Protein AF-A0A8J1UBU3-F1 (afdb_monomer_lite)

pLDDT: mean 84.63, std 9.55, range [45.06, 95.31]

Secondary structure (DSSP, 8-state):
-HHHHHHHHHHHHHHHHHHHHHHHHHHHHHHHHHHHHHH-S---HHHHHHHHHHIIIIIHHHHHHHHHHHHHHHTT--HHHHHHHHHHHHHHHHHHHHHHHHHHHHHHHHTS-HHHHHHHHHHHHHHHHHHHHHHHHHHHHHHHHHHHHHHHHHHHHHHHHHHHHHHHHHHHHHTT--

Sequence (178 aa):
LSLQEGHETVALEEGRMFIVGAIQGPISHYFYLIMDKKLGLGRSRGTIIKKILTDQIIGSPLFAFIFFEASGILEGQSPKSSFEEFARKFPTVYMVDWCVWPAAQCINFYFLPTKLRVVYVAAITLLWTSFLSWFKHRDARLQEGLREQSVYYKEISQTEENKTSRSVQLGNVNTSVD

Foldseek 3Di:
DVVVVVVVVVVLLVVLLVVLCVVVVVVVVVVVVVLCVVLHPDPDPVSVVVSVCCCLVPVLLVSLLSSLQSSCVSVVHDSVVSVVLSVVCVVVLSVVCVVQVVVQVCCLPPPDDPVCSVVSVVVSVVVSSVVVSCSSCVVVVVVVVVVVVVVVVVVVVVVVVVVVVVVVVVVVVVVVPD

Organism: Owenia fusiformis (NCBI:txid6347)

Structure (mmCIF, N/CA/C/O backbone):
data_AF-A0A8J1UBU3-F1
#
_entry.id   AF-A0A8J1UBU3-F1
#
loop_
_atom_site.group_PDB
_atom_site.id
_atom_site.type_symbol
_atom_site.label_atom_id
_atom_site.label_alt_id
_atom_site.label_comp_id
_atom_site.label_asym_id
_atom_site.label_entity_id
_atom_site.label_seq_id
_atom_site.pdbx_PDB_ins_code
_atom_site.Cartn_x
_atom_site.Cartn_y
_atom_site.Cartn_z
_atom_site.occupancy
_atom_site.B_iso_or_equiv
_atom_site.auth_seq_id
_atom_site.auth_comp_id
_atom_site.auth_asym_id
_atom_site.auth_atom_id
_atom_site.pdbx_PDB_model_num
ATOM 1 N N . LEU A 1 1 ? -29.470 -14.833 6.956 1.00 52.19 1 LEU A N 1
ATOM 2 C CA . LEU A 1 1 ? -29.137 -13.520 7.547 1.00 52.19 1 LEU A CA 1
ATOM 3 C C . LEU A 1 1 ? -27.628 -13.362 7.710 1.00 52.19 1 LEU A C 1
ATOM 5 O O . LEU A 1 1 ? -27.080 -12.603 6.931 1.00 52.19 1 LEU A O 1
ATOM 9 N N . SER A 1 2 ? -26.936 -14.165 8.529 1.00 54.47 2 SER A N 1
ATOM 10 C CA . SER A 1 2 ? -25.464 -14.084 8.695 1.00 54.47 2 SER A CA 1
ATOM 11 C C . SER A 1 2 ? -24.638 -14.254 7.406 1.00 54.47 2 SER A C 1
ATOM 13 O O . SER A 1 2 ? -23.673 -13.530 7.191 1.00 54.47 2 SER A O 1
ATOM 15 N N . LEU A 1 3 ? -25.031 -15.163 6.503 1.00 56.41 3 LEU A N 1
ATOM 16 C CA . LEU A 1 3 ? -24.358 -15.324 5.199 1.00 56.41 3 LEU A CA 1
ATOM 17 C C . LEU A 1 3 ? -24.588 -14.138 4.249 1.00 56.41 3 LEU A C 1
ATOM 19 O O . LEU A 1 3 ? -23.751 -13.857 3.404 1.00 56.41 3 LEU A O 1
ATOM 23 N N . GLN A 1 4 ? -25.717 -13.443 4.381 1.00 60.41 4 GLN A N 1
ATOM 24 C CA . GLN A 1 4 ? -26.082 -12.336 3.497 1.00 60.41 4 GLN A CA 1
ATOM 25 C C . GLN A 1 4 ? -25.427 -11.029 3.962 1.00 60.41 4 GLN A C 1
ATOM 27 O O . GLN A 1 4 ? -24.906 -10.290 3.133 1.00 60.41 4 GLN A O 1
ATOM 32 N N . GLU A 1 5 ? -25.337 -10.820 5.279 1.00 63.09 5 GLU A N 1
ATOM 33 C CA . GLU A 1 5 ? -24.542 -9.745 5.888 1.00 63.09 5 GLU A CA 1
ATOM 34 C C . GLU A 1 5 ? -23.051 -9.901 5.567 1.00 63.09 5 GLU A C 1
ATOM 36 O O . GLU A 1 5 ? -22.400 -8.927 5.207 1.00 63.09 5 GLU A O 1
ATOM 41 N N . GLY A 1 6 ? -22.520 -11.131 5.599 1.00 63.00 6 GLY A N 1
ATOM 42 C CA . GLY A 1 6 ? -21.134 -11.402 5.208 1.00 63.00 6 GLY A CA 1
ATOM 43 C C . GLY A 1 6 ? -20.827 -11.093 3.737 1.00 63.00 6 GLY A C 1
ATOM 44 O O . GLY A 1 6 ? -19.723 -10.676 3.412 1.00 63.00 6 GLY A O 1
ATOM 45 N N . HIS A 1 7 ? -21.790 -11.270 2.829 1.00 66.44 7 HIS A N 1
ATOM 46 C CA . HIS A 1 7 ? -21.602 -10.911 1.418 1.00 66.44 7 HIS A CA 1
ATOM 47 C C . HIS A 1 7 ? -21.651 -9.391 1.206 1.00 66.44 7 HIS A C 1
ATOM 49 O O . HIS A 1 7 ? -20.927 -8.858 0.366 1.00 66.44 7 HIS A O 1
ATOM 55 N N . GLU A 1 8 ? -22.488 -8.687 1.967 1.00 69.50 8 GLU A N 1
ATOM 56 C CA . GLU A 1 8 ? -22.630 -7.233 1.883 1.00 69.50 8 GLU A CA 1
ATOM 57 C C . GLU A 1 8 ? -21.410 -6.504 2.461 1.00 69.50 8 GLU A C 1
ATOM 59 O O . GLU A 1 8 ? -20.924 -5.544 1.862 1.00 69.50 8 GLU A O 1
ATOM 64 N N . THR A 1 9 ? -20.845 -6.999 3.565 1.00 70.56 9 THR A N 1
ATOM 65 C CA . THR A 1 9 ? -19.602 -6.456 4.134 1.00 70.56 9 THR A CA 1
ATOM 66 C C . THR A 1 9 ? -18.422 -6.631 3.185 1.00 70.56 9 THR A C 1
ATOM 68 O O . THR A 1 9 ? -17.688 -5.672 2.958 1.00 70.56 9 THR A O 1
ATOM 71 N N . VAL A 1 10 ? -18.286 -7.802 2.555 1.00 70.56 10 VAL A N 1
ATOM 72 C CA . VAL A 1 10 ? -17.245 -8.052 1.546 1.00 70.56 10 VAL A CA 1
ATOM 73 C C . VAL A 1 10 ? -17.411 -7.122 0.343 1.00 70.56 10 VAL A C 1
ATOM 75 O O . VAL A 1 10 ? -16.446 -6.485 -0.069 1.00 70.56 10 VAL A O 1
ATOM 78 N N . ALA A 1 11 ? -18.629 -6.959 -0.181 1.00 74.19 11 ALA A N 1
ATOM 79 C CA . ALA A 1 11 ? -18.882 -6.055 -1.305 1.00 74.19 11 ALA A CA 1
ATOM 80 C C . ALA A 1 11 ? -18.572 -4.583 -0.965 1.00 74.19 11 ALA A C 1
ATOM 82 O O . ALA A 1 11 ? -18.056 -3.836 -1.801 1.00 74.19 11 ALA A O 1
ATOM 83 N N . LEU A 1 12 ? -18.856 -4.153 0.268 1.00 78.44 12 LEU A N 1
ATOM 84 C CA . LEU A 1 12 ? -18.511 -2.816 0.750 1.00 78.44 12 LEU A CA 1
ATOM 85 C C . LEU A 1 12 ? -16.996 -2.633 0.898 1.00 78.44 12 LEU A C 1
ATOM 87 O O . LEU A 1 12 ? -16.473 -1.591 0.501 1.00 78.44 12 LEU A O 1
ATOM 91 N N . GLU A 1 13 ? -16.282 -3.628 1.427 1.00 76.06 13 GLU A N 1
ATOM 92 C CA . GLU A 1 13 ? -14.816 -3.619 1.495 1.00 76.06 13 GLU A CA 1
ATOM 93 C C . GLU A 1 13 ? -14.199 -3.526 0.093 1.00 76.06 13 GLU A C 1
ATOM 95 O O . GLU A 1 13 ? -13.358 -2.661 -0.163 1.00 76.06 13 GLU A O 1
ATOM 100 N N . GLU A 1 14 ? -14.668 -4.345 -0.847 1.00 77.81 14 GLU A N 1
ATOM 101 C CA . GLU A 1 14 ? -14.237 -4.313 -2.247 1.00 77.81 14 GLU A CA 1
ATOM 102 C C . GLU A 1 14 ? -14.501 -2.948 -2.897 1.00 77.81 14 GLU A C 1
ATOM 104 O O . GLU A 1 14 ? -13.618 -2.382 -3.550 1.00 77.81 14 GLU A O 1
ATOM 109 N N . GLY A 1 15 ? -15.682 -2.368 -2.661 1.00 83.31 15 GLY A N 1
ATOM 110 C CA . GLY A 1 15 ? -16.046 -1.039 -3.148 1.00 83.31 15 GLY A CA 1
ATOM 111 C C . GLY A 1 15 ? -15.132 0.066 -2.611 1.00 83.31 15 GLY A C 1
ATOM 112 O O . GLY A 1 15 ? -14.712 0.949 -3.364 1.00 83.31 15 GLY A O 1
ATOM 113 N N . ARG A 1 16 ? -14.750 0.006 -1.330 1.00 85.31 16 ARG A N 1
ATOM 114 C CA . ARG A 1 16 ? -13.796 0.960 -0.738 1.00 85.31 16 ARG A CA 1
ATOM 115 C C . ARG A 1 16 ? -12.417 0.826 -1.370 1.00 85.31 16 ARG A C 1
ATOM 117 O O . ARG A 1 16 ? -11.828 1.831 -1.763 1.00 85.31 16 ARG A O 1
ATOM 124 N N . MET A 1 17 ? -11.932 -0.400 -1.541 1.00 84.44 17 MET A N 1
ATOM 125 C CA . MET A 1 17 ? -10.627 -0.664 -2.156 1.00 84.44 17 MET A CA 1
ATOM 126 C C . MET A 1 17 ? -10.581 -0.202 -3.618 1.00 84.44 17 MET A C 1
ATOM 128 O O . MET A 1 17 ? -9.562 0.329 -4.066 1.00 84.44 17 MET A O 1
ATOM 132 N N . PHE A 1 18 ? -11.698 -0.312 -4.343 1.00 86.69 18 PHE A N 1
ATOM 133 C CA . PHE A 1 18 ? -11.837 0.265 -5.678 1.00 86.69 18 PHE A CA 1
ATOM 134 C C . PHE A 1 18 ? -11.691 1.794 -5.664 1.00 86.69 18 PHE A C 1
ATOM 136 O O . PHE A 1 18 ? -10.938 2.343 -6.469 1.00 86.69 18 PHE A O 1
ATOM 143 N N . ILE A 1 19 ? -12.348 2.489 -4.727 1.00 88.44 19 ILE A N 1
ATOM 144 C CA . ILE A 1 19 ? -12.242 3.952 -4.596 1.00 88.44 19 ILE A CA 1
ATOM 145 C C . ILE A 1 19 ? -10.807 4.369 -4.250 1.00 88.44 19 ILE A C 1
ATOM 147 O O . ILE A 1 19 ? -10.276 5.300 -4.858 1.00 88.44 19 ILE A O 1
ATOM 151 N N . VAL A 1 20 ? -10.145 3.662 -3.330 1.00 89.00 20 VAL A N 1
ATOM 152 C CA . VAL A 1 20 ? -8.732 3.910 -2.990 1.00 89.00 20 VAL A CA 1
ATOM 153 C C . VAL A 1 20 ? -7.846 3.752 -4.225 1.00 89.00 20 VAL A C 1
ATOM 155 O O . VAL A 1 20 ? -7.028 4.627 -4.511 1.00 89.00 20 VAL A O 1
ATOM 158 N N . GLY A 1 21 ? -8.052 2.691 -5.011 1.00 84.88 21 GLY A N 1
ATOM 159 C CA . GLY A 1 21 ? -7.350 2.485 -6.278 1.00 84.88 21 GLY A CA 1
ATOM 160 C C . GLY A 1 21 ? -7.598 3.612 -7.287 1.00 84.88 21 GLY A C 1
ATOM 161 O O . GLY A 1 21 ? -6.657 4.089 -7.925 1.00 84.88 21 GLY A O 1
ATOM 162 N N . ALA A 1 22 ? -8.840 4.092 -7.389 1.00 88.88 22 ALA A N 1
ATOM 163 C CA . ALA A 1 22 ? -9.212 5.202 -8.263 1.00 88.88 22 ALA A CA 1
ATOM 164 C C . ALA A 1 22 ? -8.560 6.534 -7.848 1.00 88.88 22 ALA A C 1
ATOM 166 O O . ALA A 1 22 ? -8.195 7.324 -8.716 1.00 88.88 22 ALA A O 1
ATOM 167 N N . ILE A 1 23 ? -8.360 6.773 -6.546 1.00 88.75 23 ILE A N 1
ATOM 168 C CA . ILE A 1 23 ? -7.627 7.940 -6.024 1.00 88.75 23 ILE A CA 1
ATOM 169 C C . ILE A 1 23 ? -6.124 7.796 -6.287 1.00 88.75 23 ILE A C 1
ATOM 171 O O . ILE A 1 23 ? -5.466 8.726 -6.760 1.00 88.75 23 ILE A O 1
ATOM 175 N N . GLN A 1 24 ? -5.566 6.621 -6.000 1.00 86.12 24 GLN A N 1
ATOM 176 C CA . GLN A 1 24 ? -4.134 6.368 -6.110 1.00 86.12 24 GLN A CA 1
ATOM 177 C C . GLN A 1 24 ? -3.650 6.363 -7.570 1.00 86.12 24 GLN A C 1
ATOM 179 O O . GLN A 1 24 ? -2.525 6.787 -7.842 1.00 86.12 24 GLN A O 1
ATOM 184 N N . GLY A 1 25 ? -4.489 5.940 -8.522 1.00 85.81 25 GLY A N 1
ATOM 185 C CA . GLY A 1 25 ? -4.164 5.870 -9.950 1.00 85.81 25 GLY A CA 1
ATOM 186 C C . GLY A 1 25 ? -3.621 7.187 -10.528 1.00 85.81 25 GLY A C 1
ATOM 187 O O . GLY A 1 25 ? -2.455 7.225 -10.932 1.00 85.81 25 GLY A O 1
ATOM 188 N N . PRO A 1 26 ? -4.393 8.290 -10.529 1.00 89.88 26 PRO A N 1
ATOM 189 C CA . PRO A 1 26 ? -3.924 9.594 -10.998 1.00 89.88 26 PRO A CA 1
ATOM 190 C C . PRO A 1 26 ? -2.676 10.090 -10.258 1.00 89.88 26 PRO A C 1
ATOM 192 O O . PRO A 1 26 ? -1.752 10.599 -10.890 1.00 89.88 26 PRO A O 1
ATOM 195 N N . ILE A 1 27 ? -2.602 9.901 -8.936 1.00 87.62 27 ILE A N 1
ATOM 196 C CA . ILE A 1 27 ? -1.443 10.326 -8.136 1.00 87.62 27 ILE A CA 1
ATOM 197 C C . ILE A 1 27 ? -0.179 9.591 -8.591 1.00 87.62 27 ILE A C 1
ATOM 199 O O . ILE A 1 27 ? 0.851 10.222 -8.839 1.00 87.62 27 ILE A O 1
ATOM 203 N N . SER A 1 28 ? -0.265 8.269 -8.755 1.00 85.44 28 SER A N 1
ATOM 204 C CA . SER A 1 28 ? 0.849 7.453 -9.239 1.00 85.44 28 SER A CA 1
ATOM 205 C C . SER A 1 28 ? 1.284 7.869 -10.645 1.00 85.44 28 SER A C 1
ATOM 207 O O . SER A 1 28 ? 2.480 7.993 -10.907 1.00 85.44 28 SER A O 1
ATOM 209 N N . HIS A 1 29 ? 0.333 8.200 -11.524 1.00 87.44 29 HIS A N 1
ATOM 210 C CA . HIS A 1 29 ? 0.625 8.693 -12.866 1.00 87.44 29 HIS A CA 1
ATOM 211 C C . HIS A 1 29 ? 1.469 9.976 -12.833 1.00 87.44 29 HIS A C 1
ATOM 213 O O . HIS A 1 29 ? 2.531 10.034 -13.456 1.00 87.44 29 HIS A O 1
ATOM 219 N N . TYR A 1 30 ? 1.055 10.984 -12.059 1.00 89.19 30 TYR A N 1
ATOM 220 C CA . TYR A 1 30 ? 1.818 12.229 -11.935 1.00 89.19 30 TYR A CA 1
ATOM 221 C C . TYR A 1 30 ? 3.170 12.028 -11.245 1.00 89.19 30 TYR A C 1
ATOM 223 O O . TYR A 1 30 ? 4.159 12.630 -11.670 1.00 89.19 30 TYR A O 1
ATOM 231 N N . PHE A 1 31 ? 3.247 11.164 -10.229 1.00 89.25 31 PHE A N 1
ATOM 232 C CA . PHE A 1 31 ? 4.512 10.810 -9.586 1.00 89.25 31 PHE A CA 1
ATOM 233 C C . PHE A 1 31 ? 5.512 10.244 -10.602 1.00 89.25 31 PHE A C 1
ATOM 235 O O . PHE A 1 31 ? 6.641 10.735 -10.693 1.00 89.25 31 PHE A O 1
ATOM 242 N N . TYR A 1 32 ? 5.085 9.285 -11.429 1.00 85.81 32 TYR A N 1
ATOM 243 C CA . TYR A 1 32 ? 5.943 8.694 -12.453 1.00 85.81 32 TYR A CA 1
ATOM 244 C C . TYR A 1 32 ? 6.343 9.694 -13.544 1.00 85.81 32 TYR A C 1
ATOM 246 O O . TYR A 1 32 ? 7.508 9.710 -13.942 1.00 85.81 32 TYR A O 1
ATOM 254 N N . LEU A 1 33 ? 5.451 10.601 -13.959 1.00 87.12 33 LEU A N 1
ATOM 255 C CA . LEU A 1 33 ? 5.804 11.685 -14.887 1.00 87.12 33 LEU A CA 1
ATOM 256 C C . LEU A 1 33 ? 6.869 12.629 -14.309 1.00 87.12 33 LEU A C 1
ATOM 258 O O . LEU A 1 33 ? 7.823 12.996 -14.999 1.00 87.12 33 LEU A O 1
ATOM 262 N N . ILE A 1 34 ? 6.736 13.021 -13.038 1.00 88.62 34 ILE A N 1
ATOM 263 C CA . ILE A 1 34 ? 7.723 13.867 -12.351 1.00 88.62 34 ILE A CA 1
ATOM 264 C C . ILE A 1 34 ? 9.059 13.128 -12.229 1.00 88.62 34 ILE A C 1
ATOM 266 O O . ILE A 1 34 ? 10.117 13.723 -12.452 1.00 88.62 34 ILE A O 1
ATOM 270 N N . MET A 1 35 ? 9.018 11.839 -11.897 1.00 85.38 35 MET A N 1
ATOM 271 C CA . MET A 1 35 ? 10.204 10.998 -11.792 1.00 85.38 35 MET A CA 1
ATOM 272 C C . MET A 1 35 ? 10.926 10.883 -13.139 1.00 85.38 35 MET A C 1
ATOM 274 O O . MET A 1 35 ? 12.141 11.066 -13.196 1.00 85.38 35 MET A O 1
ATOM 278 N N . ASP A 1 36 ? 10.194 10.666 -14.229 1.00 84.81 36 ASP A N 1
ATOM 279 C CA . ASP A 1 36 ? 10.751 10.604 -15.580 1.00 84.81 36 ASP A CA 1
ATOM 280 C C . ASP A 1 36 ? 11.333 11.947 -16.031 1.00 84.81 36 ASP A C 1
ATOM 282 O O . ASP A 1 36 ? 12.417 11.978 -16.619 1.00 84.81 36 ASP A O 1
ATOM 286 N N . LYS A 1 37 ? 10.681 13.064 -15.685 1.00 87.88 37 LYS A N 1
ATOM 287 C CA . LYS A 1 37 ? 11.197 14.415 -15.951 1.00 87.88 37 LYS A CA 1
ATOM 288 C C . LYS A 1 37 ? 12.509 14.693 -15.207 1.00 87.88 37 LYS A C 1
ATOM 290 O O . LYS A 1 37 ? 13.385 15.349 -15.762 1.00 87.88 37 LYS A O 1
ATOM 295 N N . LYS A 1 38 ? 12.654 14.213 -13.965 1.00 87.12 38 LYS A N 1
ATOM 296 C CA . LYS A 1 38 ? 13.840 14.461 -13.119 1.00 87.12 38 LYS A CA 1
ATOM 297 C C . LYS A 1 38 ? 14.995 13.488 -13.369 1.00 87.12 38 LYS A C 1
ATOM 299 O O . LYS A 1 38 ? 16.149 13.898 -13.332 1.00 87.12 38 LYS A O 1
ATOM 304 N N . LEU A 1 39 ? 14.703 12.206 -13.586 1.00 84.69 39 LEU A N 1
ATOM 305 C CA . LEU A 1 39 ? 15.709 11.139 -13.709 1.00 84.69 39 LEU A CA 1
ATOM 306 C C . LEU A 1 39 ? 16.014 10.758 -15.165 1.00 84.69 39 LEU A C 1
ATOM 308 O O . LEU A 1 39 ? 16.962 10.013 -15.423 1.00 84.69 39 LEU A O 1
ATOM 312 N N . GLY A 1 40 ? 15.234 11.285 -16.109 1.00 78.69 40 GLY A N 1
ATOM 313 C CA . GLY A 1 40 ? 15.384 11.067 -17.539 1.00 78.69 40 GLY A CA 1
ATOM 314 C C . GLY A 1 40 ? 14.643 9.830 -18.050 1.00 78.69 40 GLY A C 1
ATOM 315 O O . GLY A 1 40 ? 14.396 8.851 -17.342 1.00 78.69 40 GLY A O 1
ATOM 316 N N . LEU A 1 41 ? 14.329 9.854 -19.345 1.00 75.25 41 LEU A N 1
ATOM 317 C CA . LEU A 1 41 ? 13.648 8.767 -20.065 1.00 75.25 41 LEU A CA 1
ATOM 318 C C . LEU A 1 41 ? 14.593 7.615 -20.460 1.00 75.25 41 LEU A C 1
ATOM 320 O O . LEU A 1 41 ? 14.167 6.621 -21.049 1.00 75.25 41 LEU A O 1
ATOM 324 N N . GLY A 1 42 ? 15.886 7.744 -20.151 1.00 72.06 42 GLY A N 1
ATOM 325 C CA . GLY A 1 42 ? 16.908 6.773 -20.518 1.00 72.06 42 GLY A CA 1
ATOM 326 C C . GLY A 1 42 ? 16.659 5.391 -19.908 1.00 72.06 42 GLY A C 1
ATOM 327 O O . GLY A 1 42 ? 16.272 5.257 -18.751 1.00 72.06 42 GLY A O 1
ATOM 328 N N . ARG A 1 43 ? 16.940 4.341 -20.684 1.00 72.31 43 ARG A N 1
ATOM 329 C CA . ARG A 1 43 ? 16.854 2.934 -20.245 1.00 72.31 43 ARG A CA 1
ATOM 330 C C . ARG A 1 43 ? 18.202 2.368 -19.788 1.00 72.31 43 ARG A C 1
ATOM 332 O O . ARG A 1 43 ? 18.389 1.156 -19.760 1.00 72.31 43 ARG A O 1
ATOM 339 N N . SER A 1 44 ? 19.164 3.235 -19.468 1.00 82.88 44 SER A N 1
ATOM 340 C CA . SER A 1 44 ? 20.469 2.794 -18.969 1.00 82.88 44 SER A CA 1
ATOM 341 C C . SER A 1 4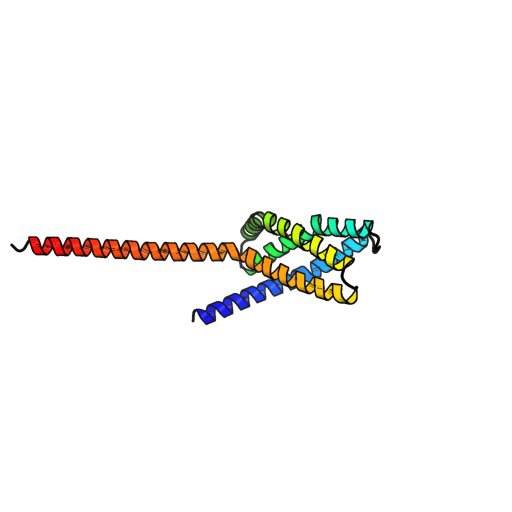4 ? 20.311 2.082 -17.620 1.00 82.88 44 SER A C 1
ATOM 343 O O . SER A 1 44 ? 19.429 2.432 -16.832 1.00 82.88 44 SER A O 1
ATOM 345 N N . ARG A 1 45 ? 21.193 1.119 -17.317 1.00 77.69 45 ARG A N 1
ATOM 346 C CA . ARG A 1 45 ? 21.199 0.412 -16.020 1.00 77.69 45 ARG A CA 1
ATOM 347 C C . ARG A 1 45 ? 21.234 1.393 -14.842 1.00 77.69 45 ARG A C 1
ATOM 349 O O . ARG A 1 45 ? 20.492 1.222 -13.883 1.00 77.69 45 ARG A O 1
ATOM 356 N N . GLY A 1 46 ? 22.035 2.457 -14.951 1.00 84.62 46 GLY A N 1
ATOM 357 C CA . GLY A 1 46 ? 22.125 3.502 -13.930 1.00 84.62 46 GLY A CA 1
ATOM 358 C C . GLY A 1 46 ? 20.825 4.292 -13.753 1.00 84.62 46 GLY A C 1
ATOM 359 O O . GLY A 1 46 ? 20.429 4.570 -12.625 1.00 84.62 46 GLY A O 1
ATOM 360 N N . THR A 1 47 ? 20.122 4.611 -14.843 1.00 82.50 47 THR A N 1
ATOM 361 C CA . THR A 1 47 ? 18.814 5.284 -14.777 1.00 82.50 47 THR A CA 1
ATOM 362 C C . THR A 1 47 ? 17.753 4.380 -14.153 1.00 82.50 47 THR A C 1
ATOM 364 O O . THR A 1 47 ? 16.989 4.836 -13.309 1.00 82.50 47 THR A O 1
ATOM 367 N N . ILE A 1 48 ? 17.732 3.094 -14.516 1.00 80.56 48 ILE A N 1
ATOM 368 C CA . ILE A 1 48 ? 16.781 2.115 -13.971 1.00 80.56 48 ILE A CA 1
ATOM 369 C C . ILE A 1 48 ? 16.983 1.946 -12.461 1.00 80.56 48 ILE A C 1
ATOM 371 O O . ILE A 1 48 ? 16.017 2.037 -11.711 1.00 80.56 48 ILE A O 1
ATOM 375 N N . ILE A 1 49 ? 18.227 1.782 -12.000 1.00 85.06 49 ILE A N 1
ATOM 376 C CA . ILE A 1 49 ? 18.529 1.657 -10.565 1.00 85.06 49 ILE A CA 1
ATOM 377 C C . ILE A 1 49 ? 18.094 2.915 -9.805 1.00 85.06 49 ILE A C 1
ATOM 379 O O . ILE A 1 49 ? 17.437 2.805 -8.774 1.00 85.06 49 ILE A O 1
ATOM 383 N N . LYS A 1 50 ? 18.388 4.114 -10.329 1.00 87.19 50 LYS A N 1
ATOM 384 C CA . LYS A 1 50 ? 17.944 5.373 -9.707 1.00 87.19 50 LYS A CA 1
ATOM 385 C C . LYS A 1 50 ? 16.423 5.461 -9.604 1.00 87.19 50 LYS A C 1
ATOM 387 O O . LYS A 1 50 ? 15.925 5.914 -8.579 1.00 87.19 50 LYS A O 1
ATOM 392 N N . LYS A 1 51 ? 15.692 5.026 -10.633 1.00 84.25 51 LYS A N 1
ATOM 393 C CA . LYS A 1 51 ? 14.223 5.001 -10.621 1.00 84.25 51 LYS A CA 1
ATOM 394 C C . LYS A 1 51 ? 13.685 4.029 -9.577 1.00 84.25 51 LYS A C 1
ATOM 396 O O . LYS A 1 51 ? 12.842 4.433 -8.793 1.00 84.25 51 LYS A O 1
ATOM 401 N N . ILE A 1 52 ? 14.224 2.809 -9.510 1.00 85.00 52 ILE A N 1
ATOM 402 C CA . ILE A 1 52 ? 13.829 1.812 -8.502 1.00 85.00 52 ILE A CA 1
ATOM 403 C C . ILE A 1 52 ? 14.082 2.345 -7.090 1.00 85.00 52 ILE A C 1
ATOM 405 O O . ILE A 1 52 ? 13.189 2.307 -6.258 1.00 85.00 52 ILE A O 1
ATOM 409 N N . LEU A 1 53 ? 15.266 2.900 -6.819 1.00 89.75 53 LEU A N 1
ATOM 410 C CA . LEU A 1 53 ? 15.570 3.464 -5.500 1.00 89.75 53 LEU A CA 1
ATOM 411 C C . LEU A 1 53 ? 14.669 4.655 -5.156 1.00 89.75 53 LEU A C 1
ATOM 413 O O . LEU A 1 53 ? 14.242 4.787 -4.017 1.00 89.75 53 LEU A O 1
ATOM 417 N N . THR A 1 54 ? 14.363 5.514 -6.130 1.00 90.00 54 THR A N 1
ATOM 418 C CA . THR A 1 54 ? 13.469 6.664 -5.922 1.00 90.00 54 THR A CA 1
ATOM 419 C C . THR A 1 54 ? 12.045 6.215 -5.622 1.00 90.00 54 THR A C 1
ATOM 421 O O . THR A 1 54 ? 11.426 6.724 -4.692 1.00 90.00 54 THR A O 1
ATOM 424 N N . ASP A 1 55 ? 11.536 5.253 -6.388 1.00 87.38 55 ASP A N 1
ATOM 425 C CA . ASP A 1 55 ? 10.228 4.646 -6.167 1.00 87.38 55 ASP A CA 1
ATOM 426 C C . ASP A 1 55 ? 10.168 4.009 -4.779 1.00 87.38 55 ASP A C 1
ATOM 428 O O . ASP A 1 55 ? 9.293 4.346 -4.002 1.00 87.38 55 ASP A O 1
ATOM 432 N N . GLN A 1 56 ? 11.166 3.226 -4.386 1.00 90.38 56 GLN A N 1
ATOM 433 C CA . GLN A 1 56 ? 11.143 2.548 -3.093 1.00 90.38 56 GLN A CA 1
ATOM 434 C C . GLN A 1 56 ? 11.341 3.487 -1.890 1.00 90.38 56 GLN A C 1
ATOM 436 O O . GLN A 1 56 ? 10.730 3.281 -0.851 1.00 90.38 56 GLN A O 1
ATOM 441 N N . ILE A 1 57 ? 12.167 4.534 -2.003 1.00 91.88 57 ILE A N 1
ATOM 442 C CA . ILE A 1 57 ? 12.447 5.460 -0.888 1.00 91.88 57 ILE A CA 1
ATOM 443 C C . ILE A 1 57 ? 11.370 6.545 -0.755 1.00 91.88 57 ILE A C 1
ATOM 445 O O . ILE A 1 57 ? 11.135 7.041 0.344 1.00 91.88 57 ILE A O 1
ATOM 449 N N . ILE A 1 58 ? 10.737 6.948 -1.861 1.00 92.25 58 ILE A N 1
ATOM 450 C CA . ILE A 1 58 ? 9.787 8.071 -1.886 1.00 92.25 58 ILE A CA 1
ATOM 451 C C . ILE A 1 58 ? 8.387 7.601 -2.273 1.00 92.25 58 ILE A C 1
ATOM 453 O O . ILE A 1 58 ? 7.425 7.912 -1.576 1.00 92.25 58 ILE A O 1
ATOM 457 N N . GLY A 1 59 ? 8.275 6.857 -3.373 1.00 89.50 59 GLY A N 1
ATOM 458 C CA . GLY A 1 59 ? 7.006 6.353 -3.897 1.00 89.50 59 GLY A CA 1
ATOM 459 C C . GLY A 1 59 ? 6.321 5.390 -2.931 1.00 89.50 59 GLY A C 1
ATOM 460 O O . GLY A 1 59 ? 5.217 5.683 -2.486 1.00 89.50 59 GLY A O 1
ATOM 461 N N . SER A 1 60 ? 6.972 4.289 -2.547 1.00 89.12 60 SER A N 1
ATOM 462 C CA . SER A 1 60 ? 6.395 3.261 -1.673 1.00 89.12 60 SER A CA 1
ATOM 463 C C . SER A 1 60 ? 5.883 3.834 -0.341 1.00 89.12 60 SER A C 1
ATOM 465 O O . SER A 1 60 ? 4.724 3.572 -0.011 1.00 89.12 60 SER A O 1
ATOM 467 N N . PRO A 1 61 ? 6.634 4.674 0.409 1.00 92.62 61 PRO A N 1
ATOM 468 C CA . PRO A 1 61 ? 6.110 5.296 1.626 1.00 92.62 61 PRO A CA 1
ATOM 469 C C . PRO A 1 61 ? 4.924 6.225 1.368 1.00 92.62 61 PRO A C 1
ATOM 471 O O . PRO A 1 61 ? 3.954 6.199 2.123 1.00 92.62 61 PRO A O 1
ATOM 474 N N . LEU A 1 62 ? 4.972 7.014 0.289 1.00 93.06 62 LEU A N 1
ATOM 475 C CA . LEU A 1 62 ? 3.892 7.925 -0.086 1.00 93.06 62 LEU A CA 1
ATOM 476 C C . LEU A 1 62 ? 2.614 7.164 -0.460 1.00 93.06 62 LEU A C 1
ATOM 478 O O . LEU A 1 62 ? 1.534 7.506 0.015 1.00 93.06 62 LEU A O 1
ATOM 482 N N . PHE A 1 63 ? 2.721 6.126 -1.290 1.00 90.88 63 PHE A N 1
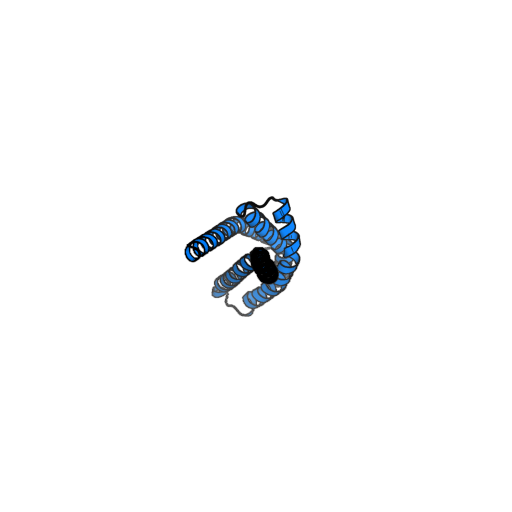ATOM 483 C CA . PHE A 1 63 ? 1.578 5.320 -1.711 1.00 90.88 63 PHE A CA 1
ATOM 484 C C . PHE A 1 63 ? 1.002 4.506 -0.558 1.00 90.88 63 PHE A C 1
ATOM 486 O O . PHE A 1 63 ? -0.216 4.428 -0.438 1.00 90.88 63 PHE A O 1
ATOM 493 N N . ALA A 1 64 ? 1.845 3.962 0.326 1.00 91.69 64 ALA A N 1
ATOM 494 C CA . ALA A 1 64 ? 1.378 3.311 1.543 1.00 91.69 64 ALA A CA 1
ATOM 495 C C . ALA A 1 64 ? 0.610 4.297 2.436 1.00 91.69 64 ALA A C 1
ATOM 497 O O . ALA A 1 64 ? -0.489 3.986 2.881 1.00 91.69 64 ALA A O 1
ATOM 498 N N . PHE A 1 65 ? 1.140 5.503 2.650 1.00 94.06 65 PHE A N 1
ATOM 499 C CA . PHE A 1 65 ? 0.451 6.534 3.425 1.00 94.06 65 PHE A CA 1
ATOM 500 C C . PHE A 1 65 ? -0.916 6.887 2.822 1.00 94.06 65 PHE A C 1
ATOM 502 O O . PHE A 1 65 ? -1.925 6.832 3.519 1.00 94.06 65 PHE A O 1
ATOM 509 N N . ILE A 1 66 ? -0.971 7.162 1.514 1.00 92.38 66 ILE A N 1
ATOM 510 C CA . ILE A 1 66 ? -2.226 7.460 0.805 1.00 92.38 66 ILE A CA 1
ATOM 511 C C . ILE A 1 66 ? -3.212 6.300 0.926 1.00 92.38 66 ILE A C 1
ATOM 513 O O . ILE A 1 66 ? -4.391 6.534 1.170 1.00 92.38 66 ILE A O 1
ATOM 517 N N . PHE A 1 67 ? -2.742 5.061 0.774 1.00 91.00 67 PHE A N 1
ATOM 518 C CA . PHE A 1 67 ? -3.575 3.874 0.909 1.00 91.00 67 PHE A CA 1
ATOM 519 C C . PHE A 1 67 ? -4.223 3.799 2.296 1.00 91.00 67 PHE A C 1
ATOM 521 O O . PHE A 1 67 ? -5.438 3.625 2.393 1.00 91.00 67 PHE A O 1
ATOM 528 N N . PHE A 1 68 ? -3.434 3.951 3.363 1.00 92.25 68 PHE A N 1
ATOM 529 C CA . PHE A 1 68 ? -3.946 3.875 4.731 1.00 92.25 68 PHE A CA 1
ATOM 530 C C . PHE A 1 68 ? -4.899 5.028 5.055 1.00 92.25 68 PHE A C 1
ATOM 532 O O . PHE A 1 68 ? -5.985 4.754 5.560 1.00 92.25 68 PHE A O 1
ATOM 539 N N . GLU A 1 69 ? -4.555 6.265 4.684 1.00 93.50 69 GLU A N 1
ATOM 540 C CA . GLU A 1 69 ? -5.403 7.444 4.904 1.00 93.50 69 GLU A CA 1
ATOM 541 C C . GLU A 1 69 ? -6.711 7.391 4.115 1.00 93.50 69 GLU A C 1
ATOM 543 O O . GLU A 1 69 ? -7.787 7.579 4.681 1.00 93.50 69 GLU A O 1
ATOM 548 N N . ALA A 1 70 ? -6.654 7.082 2.817 1.00 91.56 70 ALA A N 1
ATOM 549 C CA . ALA A 1 70 ? -7.854 6.979 1.993 1.00 91.56 70 ALA A CA 1
ATOM 550 C C . ALA A 1 70 ? -8.771 5.851 2.486 1.00 91.56 70 ALA A C 1
ATOM 552 O O . ALA A 1 70 ? -9.982 6.046 2.588 1.00 91.56 70 ALA A O 1
ATOM 553 N N . SER A 1 71 ? -8.203 4.697 2.848 1.00 89.69 71 SER A N 1
ATOM 554 C CA . SER A 1 71 ? -8.986 3.587 3.400 1.00 89.69 71 SER A CA 1
ATOM 555 C C . SER A 1 71 ? -9.580 3.942 4.766 1.00 89.69 71 SER A C 1
ATOM 557 O O . SER A 1 71 ? -10.759 3.696 4.999 1.00 89.69 71 SER A O 1
ATOM 559 N N . GLY A 1 72 ? -8.802 4.579 5.649 1.00 89.81 72 GLY A N 1
ATOM 560 C CA . GLY A 1 72 ? -9.258 5.015 6.970 1.00 89.81 72 GLY A CA 1
ATOM 561 C C . GLY A 1 72 ? -10.424 6.000 6.888 1.00 89.81 72 GLY A C 1
ATOM 562 O O . GLY A 1 72 ? -11.416 5.835 7.594 1.00 89.81 72 GLY A O 1
ATOM 563 N N . ILE A 1 73 ? -10.367 6.968 5.969 1.00 91.12 73 ILE A N 1
ATOM 564 C CA . ILE A 1 73 ? -11.471 7.909 5.721 1.00 91.12 73 ILE A CA 1
ATOM 565 C C . ILE A 1 73 ? -12.735 7.169 5.261 1.00 91.12 73 ILE A C 1
ATOM 567 O O . ILE A 1 73 ? -13.825 7.446 5.762 1.00 91.12 73 ILE A O 1
ATOM 571 N N . LEU A 1 74 ? -12.606 6.211 4.338 1.00 89.12 74 LEU A N 1
ATOM 572 C CA . LEU A 1 74 ? -13.739 5.423 3.833 1.00 89.12 74 LEU A CA 1
ATOM 573 C C . LEU A 1 74 ? -14.331 4.470 4.883 1.00 89.12 74 LEU A C 1
ATOM 575 O O . LEU A 1 74 ? -15.505 4.109 4.805 1.00 89.12 74 LEU A O 1
ATOM 579 N N . GLU A 1 75 ? -13.531 4.075 5.867 1.00 88.25 75 GLU A N 1
ATOM 580 C CA . GLU A 1 75 ? -13.952 3.318 7.048 1.00 88.25 75 GLU A CA 1
ATOM 581 C C . GLU A 1 75 ? -14.577 4.205 8.138 1.00 88.25 75 GLU A C 1
ATOM 583 O O . GLU A 1 75 ? -15.066 3.686 9.139 1.00 88.25 75 GLU A O 1
ATOM 588 N N . GLY A 1 76 ? -14.586 5.531 7.960 1.00 89.81 76 GLY A N 1
ATOM 589 C CA . GLY A 1 76 ? -15.096 6.482 8.949 1.00 89.81 76 GLY A CA 1
ATOM 590 C C . GLY A 1 76 ? -14.143 6.722 10.125 1.00 89.81 76 GLY A C 1
ATOM 591 O O . GLY A 1 76 ? -14.566 7.223 11.168 1.00 89.81 76 GLY A O 1
ATOM 592 N N . GLN A 1 77 ? -12.862 6.370 9.985 1.00 91.38 77 GLN A N 1
ATOM 593 C CA . GLN A 1 77 ? -11.851 6.640 11.000 1.00 91.38 77 GLN A CA 1
ATOM 594 C C . GLN A 1 77 ? -11.512 8.137 11.069 1.00 91.38 77 GLN A C 1
ATOM 596 O O . GLN A 1 77 ? -11.559 8.867 10.078 1.00 91.38 77 GLN A O 1
ATOM 601 N N . SER A 1 78 ? -11.096 8.599 12.251 1.00 93.75 78 SER A N 1
ATOM 602 C CA . SER A 1 78 ? -10.479 9.925 12.371 1.00 93.75 78 SER A CA 1
ATOM 603 C C . SER A 1 78 ? -9.079 9.937 11.732 1.00 93.75 78 SER A C 1
ATOM 605 O O . SER A 1 78 ? -8.391 8.912 11.787 1.00 93.75 78 SER A O 1
ATOM 607 N N . PRO A 1 79 ? -8.589 11.087 11.225 1.00 90.81 79 PRO A N 1
ATOM 608 C CA . PRO A 1 79 ? -7.240 11.181 10.655 1.00 90.81 79 PRO A CA 1
ATOM 609 C C . PRO A 1 79 ? -6.140 10.730 11.626 1.00 90.81 79 PRO A C 1
ATOM 611 O O . PRO A 1 79 ? -5.177 10.079 11.240 1.00 90.81 79 PRO A O 1
ATOM 614 N N . LYS A 1 80 ? -6.308 11.014 12.925 1.00 94.19 80 LYS A N 1
ATOM 615 C CA . LYS A 1 80 ? -5.369 10.566 13.959 1.00 94.19 80 LYS A CA 1
ATOM 616 C C . LYS A 1 80 ? -5.329 9.037 14.073 1.00 94.19 80 LYS A C 1
ATOM 618 O O . LYS A 1 80 ? -4.246 8.467 14.128 1.00 94.19 80 LYS A O 1
ATOM 623 N N . SER A 1 81 ? -6.494 8.388 14.090 1.00 92.81 81 SER A N 1
ATOM 624 C CA . SER A 1 81 ? -6.601 6.922 14.153 1.00 92.81 81 SER A CA 1
ATOM 625 C C . SER A 1 81 ? -5.988 6.260 12.920 1.00 92.81 81 SER A C 1
ATOM 627 O O . SER A 1 81 ? -5.228 5.305 13.053 1.00 92.81 81 SER A O 1
ATOM 629 N N . SER A 1 82 ? -6.275 6.801 11.734 1.00 92.81 82 SER A N 1
ATOM 630 C CA . SER A 1 82 ? -5.702 6.312 10.479 1.00 92.81 82 SER A CA 1
ATOM 631 C C . SER A 1 82 ? -4.174 6.423 10.477 1.00 92.81 82 SER A C 1
ATOM 633 O O . SER A 1 82 ? -3.479 5.457 10.157 1.00 92.81 82 SER A O 1
ATOM 635 N N . PHE A 1 83 ? -3.636 7.558 10.932 1.00 94.25 83 PHE A N 1
ATOM 636 C CA . PHE A 1 83 ? -2.194 7.755 11.021 1.00 94.25 83 PHE A CA 1
ATOM 637 C C . PHE A 1 83 ? -1.528 6.799 12.018 1.00 94.25 83 PHE A C 1
ATOM 639 O O . PHE A 1 83 ? -0.467 6.244 11.733 1.00 94.25 83 PHE A O 1
ATOM 646 N N . GLU A 1 84 ? -2.134 6.582 13.187 1.00 94.81 84 GLU A N 1
ATOM 647 C CA . GLU A 1 84 ? -1.640 5.612 14.172 1.00 94.81 84 GLU A CA 1
ATOM 648 C C . GLU A 1 84 ? -1.660 4.183 13.607 1.00 94.81 84 GLU A C 1
ATOM 650 O O . GLU A 1 84 ? -0.713 3.415 13.806 1.00 94.81 84 GLU A O 1
ATOM 655 N N . GLU A 1 85 ? -2.701 3.830 12.847 1.00 92.62 85 GLU A N 1
ATOM 656 C CA . GLU A 1 85 ? -2.781 2.553 12.144 1.00 92.62 85 GLU A CA 1
ATOM 657 C C . GLU A 1 85 ? -1.668 2.414 11.095 1.00 92.62 85 GLU A C 1
ATOM 659 O O . GLU A 1 85 ? -0.965 1.395 11.079 1.00 92.62 85 GLU A O 1
ATOM 664 N N . PHE A 1 86 ? -1.474 3.443 10.265 1.00 94.62 86 PHE A N 1
ATOM 665 C CA . PHE A 1 86 ? -0.386 3.521 9.297 1.00 94.62 86 PHE A CA 1
ATOM 666 C C . PHE A 1 86 ? 0.965 3.342 9.989 1.00 94.62 86 PHE A C 1
ATOM 668 O O . PHE A 1 86 ? 1.697 2.421 9.647 1.00 94.62 86 PHE A O 1
ATOM 675 N N . ALA A 1 87 ? 1.284 4.152 11.000 1.00 95.31 87 ALA A N 1
ATOM 676 C CA . ALA A 1 87 ? 2.573 4.116 11.690 1.00 95.31 87 ALA A CA 1
ATOM 677 C C . ALA A 1 87 ? 2.874 2.736 12.294 1.00 95.31 87 ALA A C 1
ATOM 679 O O . ALA A 1 87 ? 4.015 2.273 12.272 1.00 95.31 87 ALA A O 1
ATOM 680 N N . ARG A 1 88 ? 1.841 2.047 12.790 1.00 94.94 88 ARG A N 1
ATOM 681 C CA . ARG A 1 88 ? 1.963 0.705 13.362 1.00 94.94 88 ARG A CA 1
ATOM 682 C C . ARG A 1 88 ? 2.186 -0.379 12.306 1.00 94.94 88 ARG A C 1
ATOM 684 O O . ARG A 1 88 ? 2.954 -1.308 12.546 1.00 94.94 88 ARG A O 1
ATOM 691 N N . LYS A 1 89 ? 1.506 -0.301 11.159 1.00 93.75 89 LYS A N 1
ATOM 692 C CA . LYS A 1 89 ? 1.542 -1.339 10.108 1.00 93.75 89 LYS A CA 1
ATOM 693 C C . LYS A 1 89 ? 2.615 -1.105 9.052 1.00 93.75 89 LYS A C 1
ATOM 695 O O . LYS A 1 89 ? 3.093 -2.066 8.446 1.00 93.75 89 LYS A O 1
ATOM 700 N N . PHE A 1 90 ? 3.006 0.148 8.851 1.00 94.31 90 PHE A N 1
ATOM 701 C CA . PHE A 1 90 ? 3.931 0.572 7.812 1.00 94.31 90 PHE A CA 1
ATOM 702 C C . PHE A 1 90 ? 5.266 -0.177 7.846 1.00 94.31 90 PHE A C 1
ATOM 704 O O . PHE A 1 90 ? 5.653 -0.656 6.786 1.00 94.31 90 PHE A O 1
ATOM 711 N N . PRO A 1 91 ? 5.948 -0.389 8.991 1.00 94.75 91 PRO A N 1
ATOM 712 C CA . PRO A 1 91 ? 7.230 -1.096 8.991 1.00 94.75 91 PRO A CA 1
ATOM 713 C C . PRO A 1 91 ? 7.132 -2.504 8.395 1.00 94.75 91 PRO A C 1
ATOM 715 O O . PRO A 1 91 ? 7.988 -2.911 7.612 1.00 94.75 91 PRO A O 1
ATOM 718 N N . THR A 1 92 ? 6.061 -3.236 8.715 1.00 93.25 92 THR A N 1
ATOM 719 C CA . THR A 1 92 ? 5.828 -4.572 8.158 1.00 93.25 92 THR A CA 1
ATOM 720 C C . THR A 1 92 ? 5.475 -4.500 6.679 1.00 93.25 92 THR A C 1
ATOM 722 O O . THR A 1 92 ? 6.077 -5.220 5.888 1.00 93.25 92 THR A O 1
ATOM 725 N N . VAL A 1 93 ? 4.542 -3.624 6.292 1.00 93.06 93 VAL A N 1
ATOM 726 C CA . VAL A 1 93 ? 4.148 -3.451 4.883 1.00 93.06 93 VAL A CA 1
ATOM 727 C C . VAL A 1 93 ? 5.355 -3.079 4.030 1.00 93.06 93 VAL A C 1
ATOM 729 O O . VAL A 1 93 ? 5.589 -3.698 3.000 1.00 93.06 93 VAL A O 1
ATOM 732 N N . TYR A 1 94 ? 6.155 -2.124 4.491 1.00 93.88 94 TYR A N 1
ATOM 733 C CA . TYR A 1 94 ? 7.334 -1.631 3.797 1.00 93.88 94 TYR A CA 1
ATOM 734 C C . TYR A 1 94 ? 8.419 -2.703 3.670 1.00 93.88 94 TYR A C 1
ATOM 736 O O . TYR A 1 94 ? 9.007 -2.860 2.606 1.00 93.88 94 TYR A O 1
ATOM 744 N N . MET A 1 95 ? 8.651 -3.506 4.712 1.00 93.56 95 MET A N 1
ATOM 745 C CA . MET A 1 95 ? 9.583 -4.632 4.620 1.00 93.56 95 MET A CA 1
ATOM 746 C C . MET A 1 95 ? 9.133 -5.655 3.567 1.00 93.56 95 MET A C 1
ATOM 748 O O . MET A 1 95 ? 9.951 -6.121 2.778 1.00 93.56 95 MET A O 1
ATOM 752 N N . VAL A 1 96 ? 7.837 -5.985 3.524 1.00 93.56 96 VAL A N 1
ATOM 753 C CA . VAL A 1 96 ? 7.296 -6.906 2.513 1.00 93.56 96 VAL A CA 1
ATOM 754 C C . VAL A 1 96 ? 7.362 -6.283 1.112 1.00 93.56 96 VAL A C 1
ATOM 756 O O . VAL A 1 96 ? 7.715 -6.986 0.168 1.00 93.56 96 VAL A O 1
ATOM 759 N N . ASP A 1 97 ? 7.117 -4.976 0.975 1.00 91.81 97 ASP A N 1
ATOM 760 C CA . ASP A 1 97 ? 7.255 -4.216 -0.281 1.00 91.81 97 ASP A CA 1
ATOM 761 C C . ASP A 1 97 ? 8.663 -4.396 -0.878 1.00 91.81 97 ASP A C 1
ATOM 763 O O . ASP A 1 97 ? 8.809 -4.811 -2.031 1.00 91.81 97 ASP A O 1
ATOM 767 N N . TRP A 1 98 ? 9.695 -4.234 -0.042 1.00 90.56 98 TRP A N 1
ATOM 768 C CA . TRP A 1 98 ? 11.101 -4.438 -0.407 1.00 90.56 98 TRP A CA 1
ATOM 769 C C . TRP A 1 98 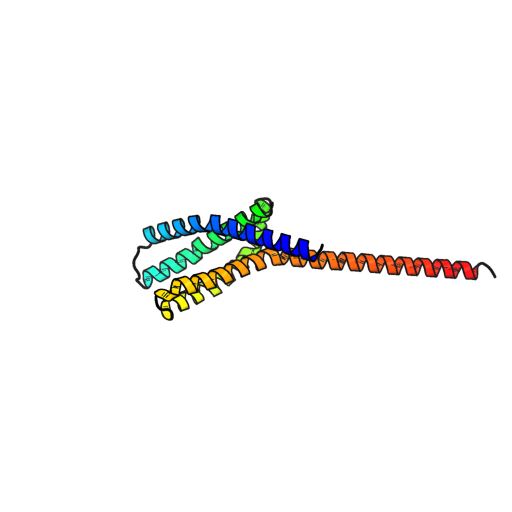? 11.462 -5.886 -0.757 1.00 90.56 98 TRP A C 1
ATOM 771 O O . TRP A 1 98 ? 12.425 -6.120 -1.490 1.00 90.56 98 TRP A O 1
ATOM 781 N N . CYS A 1 99 ? 10.716 -6.874 -0.265 1.00 90.06 99 CYS A N 1
ATOM 782 C CA . CYS A 1 99 ? 10.902 -8.269 -0.663 1.00 90.06 99 CYS A CA 1
ATOM 783 C C . CYS A 1 99 ? 10.200 -8.586 -1.989 1.00 90.06 99 CYS A C 1
ATOM 785 O O . CYS A 1 99 ? 10.713 -9.371 -2.788 1.00 90.06 99 CYS A O 1
ATOM 787 N N . VAL A 1 100 ? 9.033 -7.986 -2.229 1.00 89.44 100 VAL A N 1
ATOM 788 C CA . VAL A 1 100 ? 8.177 -8.294 -3.378 1.00 89.44 100 VAL A CA 1
ATOM 789 C C . VAL A 1 100 ? 8.616 -7.523 -4.615 1.00 89.44 100 VAL A C 1
ATOM 791 O O . VAL A 1 100 ? 8.894 -8.134 -5.647 1.00 89.44 100 VAL A O 1
ATOM 794 N N . TRP A 1 101 ? 8.695 -6.195 -4.547 1.00 88.19 101 TRP A N 1
ATOM 795 C CA . TRP A 1 101 ? 8.825 -5.370 -5.749 1.00 88.19 101 TRP A CA 1
ATOM 796 C C . TRP A 1 101 ? 10.199 -5.426 -6.403 1.00 88.19 101 TRP A C 1
ATOM 798 O O . TRP A 1 101 ? 10.242 -5.603 -7.621 1.00 88.19 101 TRP A O 1
ATOM 808 N N . PRO A 1 102 ? 11.330 -5.357 -5.678 1.00 84.56 102 PRO A N 1
ATOM 809 C CA . PRO A 1 102 ? 12.642 -5.548 -6.289 1.00 84.56 102 PRO A CA 1
ATOM 810 C C . PRO A 1 102 ? 12.781 -6.916 -6.969 1.00 84.56 102 PRO A C 1
ATOM 812 O O . PRO A 1 102 ? 13.266 -6.994 -8.101 1.00 84.56 102 PRO A O 1
ATOM 815 N N . ALA A 1 103 ? 12.297 -7.986 -6.327 1.00 87.69 103 ALA A N 1
ATOM 816 C CA . ALA A 1 103 ? 12.295 -9.327 -6.906 1.00 87.69 103 ALA A CA 1
ATOM 817 C C . ALA A 1 103 ? 11.382 -9.404 -8.140 1.00 87.69 103 ALA A C 1
ATOM 819 O O . ALA A 1 103 ? 11.796 -9.884 -9.198 1.00 87.69 103 ALA A O 1
ATOM 820 N N . ALA A 1 104 ? 10.169 -8.854 -8.047 1.00 89.00 104 ALA A N 1
ATOM 821 C CA . ALA A 1 104 ? 9.220 -8.829 -9.149 1.00 89.00 104 ALA A CA 1
ATOM 822 C C . ALA A 1 104 ? 9.754 -8.026 -10.343 1.00 89.00 104 ALA A C 1
ATOM 824 O O . ALA A 1 104 ? 9.663 -8.495 -11.476 1.00 89.00 104 ALA A O 1
ATOM 825 N N . GLN A 1 105 ? 10.359 -6.858 -10.110 1.00 85.38 105 GLN A N 1
ATOM 826 C CA . GLN A 1 105 ? 10.956 -6.032 -11.160 1.00 85.38 105 GLN A CA 1
ATOM 827 C C . GLN A 1 105 ? 12.190 -6.691 -11.778 1.00 85.38 105 GLN A C 1
ATOM 829 O O . GLN A 1 105 ? 12.398 -6.581 -12.988 1.00 85.38 105 GLN A O 1
ATOM 834 N N . CYS A 1 106 ? 12.977 -7.427 -10.988 1.00 82.88 106 CYS A N 1
ATOM 835 C CA . CYS A 1 106 ? 14.054 -8.254 -11.521 1.00 82.88 106 CYS A CA 1
ATOM 836 C C . CYS A 1 106 ? 13.490 -9.261 -12.534 1.00 82.88 106 CYS A C 1
ATOM 838 O O . CYS A 1 106 ? 13.928 -9.287 -13.684 1.00 82.88 106 CYS A O 1
ATOM 840 N N . ILE A 1 107 ? 12.438 -9.999 -12.168 1.00 86.75 107 ILE A N 1
ATOM 841 C CA . ILE A 1 107 ? 11.814 -10.961 -13.083 1.00 86.75 107 ILE A CA 1
ATOM 842 C C . ILE A 1 107 ? 11.253 -10.272 -14.332 1.00 86.75 107 ILE A C 1
ATOM 844 O O . ILE A 1 107 ? 11.501 -10.705 -15.461 1.00 86.75 107 ILE A O 1
ATOM 848 N N . ASN A 1 108 ? 10.559 -9.155 -14.129 1.00 85.38 108 ASN A N 1
ATOM 849 C CA . ASN A 1 108 ? 9.926 -8.367 -15.177 1.00 85.38 108 ASN A CA 1
ATOM 850 C C . ASN A 1 108 ? 10.915 -7.886 -16.253 1.00 85.38 108 ASN A C 1
ATOM 852 O O . ASN A 1 108 ? 10.630 -7.950 -17.452 1.00 85.38 108 ASN A O 1
ATOM 856 N N . PHE A 1 109 ? 12.086 -7.393 -15.840 1.00 79.62 109 PHE A N 1
ATOM 857 C CA . PHE A 1 109 ? 13.069 -6.840 -16.770 1.00 79.62 109 PHE A CA 1
ATOM 858 C C . PHE A 1 109 ? 14.034 -7.881 -17.339 1.00 79.62 109 PHE A C 1
ATOM 860 O O . PHE A 1 109 ? 14.432 -7.720 -18.495 1.00 79.62 109 PHE A O 1
ATOM 867 N N . TYR A 1 110 ? 14.392 -8.921 -16.576 1.00 77.81 110 TYR A N 1
ATOM 868 C CA . TYR A 1 110 ? 15.365 -9.930 -17.010 1.00 77.81 110 TYR A CA 1
ATOM 869 C C . TYR A 1 110 ? 14.740 -11.098 -17.782 1.00 77.81 110 TYR A C 1
ATOM 871 O O . TYR A 1 110 ? 15.303 -11.496 -18.798 1.00 77.81 110 TYR A O 1
ATOM 879 N N . PHE A 1 111 ? 13.597 -11.638 -17.344 1.00 81.88 111 PHE A N 1
ATOM 880 C CA . PHE A 1 111 ? 13.047 -12.875 -17.921 1.00 81.88 111 PHE A CA 1
ATOM 881 C C . PHE A 1 111 ? 11.891 -12.645 -18.897 1.00 81.88 111 PHE A C 1
ATOM 883 O O . PHE A 1 111 ? 11.661 -13.480 -19.770 1.00 81.88 111 PHE A O 1
ATOM 890 N N . LEU A 1 112 ? 11.158 -11.530 -18.780 1.00 81.19 112 LEU A N 1
ATOM 891 C CA . LEU A 1 112 ? 9.934 -11.332 -19.558 1.00 81.19 112 LEU A CA 1
ATOM 892 C C . LEU A 1 112 ? 10.129 -10.473 -20.822 1.00 81.19 112 LEU A C 1
ATOM 894 O O . LEU A 1 112 ? 10.691 -9.365 -20.761 1.00 81.19 112 LEU A O 1
ATOM 898 N N . PRO A 1 113 ? 9.584 -10.919 -21.975 1.00 82.69 113 PRO A N 1
ATOM 899 C CA . 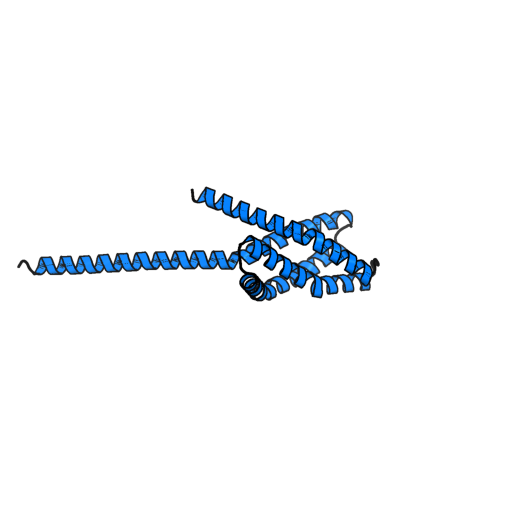PRO A 1 113 ? 9.514 -10.095 -23.172 1.00 82.69 113 PRO A CA 1
ATOM 900 C C . PRO A 1 113 ? 8.587 -8.901 -22.926 1.00 82.69 113 PRO A C 1
ATOM 902 O O . PRO A 1 113 ? 7.583 -9.009 -22.223 1.00 82.69 113 PRO A O 1
ATOM 905 N N . THR A 1 114 ? 8.888 -7.756 -23.544 1.00 80.56 114 THR A N 1
ATOM 906 C CA . THR A 1 114 ? 8.206 -6.472 -23.288 1.00 80.56 114 THR A CA 1
ATOM 907 C C . THR A 1 114 ? 6.678 -6.548 -23.349 1.00 80.56 114 THR A C 1
ATOM 909 O O . THR A 1 114 ? 6.015 -5.888 -22.555 1.00 80.56 114 THR A O 1
ATOM 912 N N . LYS A 1 115 ? 6.121 -7.387 -24.233 1.00 84.81 115 LYS A N 1
ATOM 913 C CA . LYS A 1 115 ? 4.670 -7.574 -24.398 1.00 84.81 115 LYS A CA 1
ATOM 914 C C . LYS A 1 115 ? 3.980 -8.168 -23.159 1.00 84.81 115 LYS A C 1
ATOM 916 O O . LYS A 1 115 ? 2.821 -7.861 -22.922 1.00 84.81 115 LYS A O 1
ATOM 921 N N . LEU A 1 116 ? 4.679 -8.991 -22.370 1.00 87.25 116 LEU A N 1
ATOM 922 C CA . LEU A 1 116 ? 4.116 -9.670 -21.192 1.00 87.25 116 LEU A CA 1
ATOM 923 C C . LEU A 1 116 ? 4.304 -8.886 -19.886 1.00 87.25 116 LEU A C 1
ATOM 925 O O . LEU A 1 116 ? 3.641 -9.179 -18.895 1.00 87.25 116 LEU A O 1
ATOM 929 N N . ARG A 1 117 ? 5.172 -7.869 -19.880 1.00 85.62 117 ARG A N 1
ATOM 930 C CA . ARG A 1 117 ? 5.551 -7.120 -18.670 1.00 85.62 117 ARG A CA 1
ATOM 931 C C . ARG A 1 117 ? 4.371 -6.449 -17.978 1.00 85.62 117 ARG A C 1
ATOM 933 O O . ARG A 1 117 ? 4.258 -6.514 -16.762 1.00 85.62 117 ARG A O 1
ATOM 940 N N . VAL A 1 118 ? 3.482 -5.828 -18.753 1.00 83.88 118 VAL A N 1
ATOM 941 C CA . VAL A 1 118 ? 2.307 -5.125 -18.210 1.00 83.88 118 VAL A CA 1
ATOM 942 C C . VAL A 1 118 ? 1.353 -6.106 -17.532 1.00 83.88 118 VAL A C 1
ATOM 944 O O . VAL A 1 118 ? 0.918 -5.853 -16.416 1.00 83.88 118 VAL A O 1
ATOM 947 N N . VAL A 1 119 ? 1.082 -7.246 -18.173 1.00 88.75 119 VAL A N 1
ATOM 948 C CA . VAL A 1 119 ? 0.205 -8.292 -17.622 1.00 88.75 119 VAL A CA 1
ATOM 949 C C . VAL A 1 119 ? 0.808 -8.886 -16.350 1.00 88.75 119 VAL A C 1
ATOM 951 O O . VAL A 1 119 ? 0.107 -9.050 -15.357 1.00 88.75 119 VAL A O 1
ATOM 954 N N . TYR A 1 120 ? 2.116 -9.152 -16.353 1.00 90.12 120 TYR A N 1
ATOM 955 C CA . TYR A 1 120 ? 2.827 -9.648 -15.179 1.00 90.12 120 TYR A CA 1
ATOM 956 C C . TYR A 1 120 ? 2.763 -8.667 -14.003 1.00 90.12 120 TYR A C 1
ATOM 958 O O . TYR A 1 120 ? 2.375 -9.054 -12.904 1.00 90.12 120 TYR A O 1
ATOM 966 N N . VAL A 1 121 ? 3.096 -7.393 -14.232 1.00 87.00 121 VAL A N 1
ATOM 967 C CA . VAL A 1 121 ? 3.034 -6.369 -13.179 1.00 87.00 121 VAL A CA 1
ATOM 968 C C . VAL A 1 121 ? 1.607 -6.225 -12.661 1.00 87.00 121 VAL A C 1
ATOM 970 O O . VAL A 1 121 ? 1.424 -6.215 -11.452 1.00 87.00 121 VAL A O 1
ATOM 973 N N . ALA A 1 122 ? 0.598 -6.209 -13.538 1.00 86.88 122 ALA A N 1
ATOM 974 C CA . ALA A 1 122 ? -0.803 -6.145 -13.127 1.00 86.88 122 ALA A CA 1
ATOM 975 C C . ALA A 1 122 ? -1.215 -7.334 -12.239 1.00 86.88 122 ALA A C 1
ATOM 977 O O . ALA A 1 122 ? -1.907 -7.138 -11.241 1.00 86.88 122 ALA A O 1
ATOM 978 N N . ALA A 1 123 ? -0.751 -8.550 -12.547 1.00 91.50 123 ALA A N 1
ATOM 979 C CA . ALA A 1 123 ? -1.005 -9.726 -11.716 1.00 91.50 123 ALA A CA 1
ATOM 980 C C . ALA A 1 123 ? -0.363 -9.600 -10.322 1.00 91.50 123 ALA A C 1
ATOM 982 O O . ALA A 1 123 ? -1.019 -9.866 -9.316 1.00 91.50 123 ALA A O 1
ATOM 983 N N . ILE A 1 124 ? 0.889 -9.136 -10.241 1.00 92.06 124 ILE A N 1
ATOM 984 C CA . ILE A 1 124 ? 1.553 -8.874 -8.954 1.00 92.06 124 ILE A CA 1
ATOM 985 C C . ILE A 1 124 ? 0.839 -7.756 -8.184 1.00 92.06 124 ILE A C 1
ATOM 987 O O . ILE A 1 124 ? 0.628 -7.890 -6.982 1.00 92.06 124 ILE A O 1
ATOM 991 N N . THR A 1 125 ? 0.399 -6.690 -8.855 1.00 87.50 125 THR A N 1
ATOM 992 C CA . THR A 1 125 ? -0.383 -5.608 -8.237 1.00 87.50 125 THR A CA 1
ATOM 993 C C . THR A 1 125 ? -1.706 -6.117 -7.658 1.00 87.50 125 THR A C 1
ATOM 995 O O . THR A 1 125 ? -2.096 -5.695 -6.570 1.00 87.50 125 THR A O 1
ATOM 998 N N . LEU A 1 126 ? -2.390 -7.047 -8.330 1.00 87.69 126 LEU A N 1
ATOM 999 C CA . LEU A 1 126 ? -3.616 -7.658 -7.806 1.00 87.69 126 LEU A CA 1
ATOM 1000 C C . LEU A 1 126 ? -3.345 -8.458 -6.520 1.00 87.69 126 LEU A C 1
ATOM 1002 O O . LEU A 1 126 ? -4.073 -8.330 -5.535 1.00 87.69 126 LEU A O 1
ATOM 1006 N N . LEU A 1 127 ? -2.262 -9.239 -6.494 1.00 91.12 127 LEU A N 1
ATOM 1007 C CA . LEU A 1 127 ? -1.842 -9.953 -5.284 1.00 91.12 127 LEU A CA 1
ATOM 1008 C C . LEU A 1 127 ? -1.454 -8.982 -4.162 1.00 91.12 127 LEU A C 1
ATOM 1010 O O . LEU A 1 127 ? -1.832 -9.182 -3.010 1.00 91.12 127 LEU A O 1
ATOM 1014 N N . TRP A 1 128 ? -0.742 -7.908 -4.501 1.00 90.38 128 TRP A N 1
ATOM 1015 C CA . TRP A 1 128 ? -0.308 -6.883 -3.556 1.00 90.38 128 TRP A CA 1
ATOM 1016 C C . TRP A 1 128 ? -1.483 -6.148 -2.907 1.00 90.38 128 TRP A C 1
ATOM 1018 O O . TRP A 1 128 ? -1.536 -6.006 -1.688 1.00 90.38 128 TRP A O 1
ATOM 1028 N N . THR A 1 129 ? -2.458 -5.720 -3.705 1.00 86.12 129 THR A N 1
ATOM 1029 C CA . THR A 1 129 ? -3.672 -5.051 -3.208 1.00 86.12 129 THR A CA 1
ATOM 1030 C C . THR A 1 129 ? -4.510 -5.979 -2.329 1.00 86.12 129 THR A C 1
ATOM 1032 O O . THR A 1 129 ? -4.989 -5.556 -1.277 1.00 86.12 129 THR A O 1
ATOM 1035 N N . SER A 1 130 ? -4.599 -7.263 -2.690 1.00 87.25 130 SER A N 1
ATOM 1036 C CA . SER A 1 130 ? -5.238 -8.294 -1.862 1.00 87.25 130 SER A CA 1
ATOM 1037 C C . SER A 1 130 ? -4.516 -8.475 -0.521 1.00 87.25 130 SER A C 1
ATOM 1039 O O . SER A 1 130 ? -5.153 -8.500 0.533 1.00 87.25 130 SER A O 1
ATOM 1041 N N . PHE A 1 131 ? -3.180 -8.538 -0.540 1.00 90.56 131 PHE A N 1
ATOM 1042 C CA . PHE A 1 131 ? -2.357 -8.603 0.668 1.00 90.56 131 PHE A CA 1
ATOM 1043 C C . PHE A 1 131 ? -2.556 -7.376 1.564 1.00 90.56 131 PHE A C 1
ATOM 1045 O O . PHE A 1 131 ? -2.776 -7.539 2.762 1.00 90.56 131 PHE A O 1
ATOM 1052 N N . LEU A 1 132 ? -2.525 -6.163 1.002 1.00 87.88 132 LEU A N 1
ATOM 1053 C CA . LEU A 1 132 ? -2.748 -4.927 1.755 1.00 87.88 132 LEU A CA 1
ATOM 1054 C C . LEU A 1 132 ? -4.135 -4.899 2.398 1.00 87.88 132 LEU A C 1
ATOM 1056 O O . LEU A 1 132 ? -4.239 -4.581 3.583 1.00 87.88 132 LEU A O 1
ATOM 1060 N N . SER A 1 133 ? -5.175 -5.289 1.653 1.00 85.62 133 SER A N 1
ATOM 1061 C CA . SER A 1 133 ? -6.536 -5.415 2.184 1.00 85.62 133 SER A CA 1
ATOM 1062 C C . SER A 1 133 ? -6.576 -6.366 3.374 1.00 85.62 133 SER A C 1
ATOM 1064 O O . SER A 1 133 ? -7.034 -6.017 4.466 1.00 85.62 133 SER A O 1
ATOM 1066 N N . TRP A 1 134 ? -6.030 -7.571 3.190 1.00 88.06 134 TRP A N 1
ATOM 1067 C CA . TRP A 1 134 ? -6.013 -8.58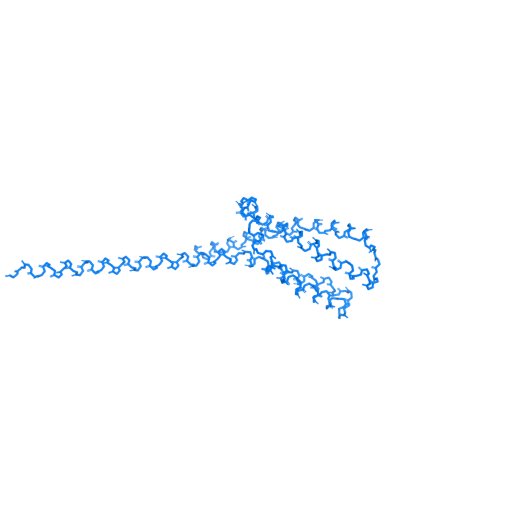6 4.229 1.00 88.06 134 TRP A CA 1
ATOM 1068 C C . TRP A 1 134 ? -5.238 -8.124 5.465 1.00 88.06 134 TRP A C 1
ATOM 1070 O O . TRP A 1 134 ? -5.736 -8.268 6.583 1.00 88.06 134 TRP A O 1
ATOM 1080 N N . PHE A 1 135 ? -4.047 -7.555 5.272 1.00 89.44 135 PHE A N 1
ATOM 1081 C CA . PHE A 1 135 ? -3.164 -7.125 6.351 1.00 89.44 135 PHE A CA 1
ATOM 1082 C C . PHE A 1 135 ? -3.748 -5.942 7.126 1.00 89.44 135 PHE A C 1
ATOM 1084 O O . PHE A 1 135 ? -3.642 -5.888 8.355 1.00 89.44 135 PHE A O 1
ATOM 1091 N N . LYS A 1 136 ? -4.427 -5.023 6.431 1.00 85.56 136 LYS A N 1
ATOM 1092 C CA . LYS A 1 136 ? -5.159 -3.930 7.067 1.00 85.56 136 LYS A CA 1
ATOM 1093 C C . LYS A 1 136 ? -6.304 -4.471 7.935 1.00 85.56 136 LYS A C 1
ATOM 1095 O O . LYS A 1 136 ? -6.361 -4.149 9.115 1.00 85.56 136 LYS A O 1
ATOM 1100 N N . HIS A 1 137 ? -7.128 -5.391 7.450 1.00 85.38 137 HIS A N 1
ATOM 1101 C CA . HIS A 1 137 ? -8.276 -5.883 8.231 1.00 85.38 137 HIS A CA 1
ATOM 1102 C C . HIS A 1 137 ? -7.937 -6.995 9.240 1.00 85.38 137 HIS A C 1
ATOM 1104 O O . HIS A 1 137 ? -8.766 -7.360 10.073 1.00 85.38 137 HIS A O 1
ATOM 1110 N N . ARG A 1 138 ? -6.716 -7.547 9.210 1.00 85.88 138 ARG A N 1
ATOM 1111 C CA . ARG A 1 138 ? -6.311 -8.674 10.067 1.00 85.88 138 ARG A CA 1
ATOM 1112 C C . ARG A 1 138 ? -6.520 -8.403 11.555 1.00 85.88 138 ARG A C 1
ATOM 1114 O O . ARG A 1 138 ? -7.076 -9.247 12.246 1.00 85.88 138 ARG A O 1
ATOM 1121 N N . ASP A 1 139 ? -6.069 -7.254 12.051 1.00 82.69 139 ASP A N 1
ATOM 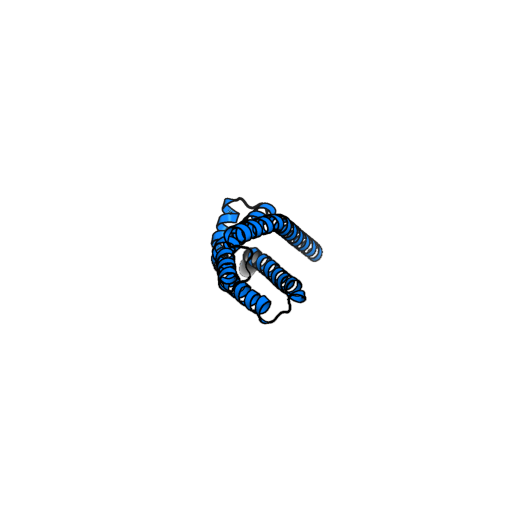1122 C CA . ASP A 1 139 ? -6.107 -6.984 13.492 1.00 82.69 139 ASP A CA 1
ATOM 1123 C C . ASP A 1 139 ? -7.539 -6.775 14.002 1.00 82.69 139 ASP A C 1
ATOM 1125 O O . ASP A 1 139 ? -7.843 -7.189 15.116 1.00 82.69 139 ASP A O 1
ATOM 1129 N N . ALA A 1 140 ? -8.420 -6.192 13.180 1.00 80.00 140 ALA A N 1
ATOM 1130 C CA . ALA A 1 140 ? -9.836 -6.034 13.508 1.00 80.00 140 ALA A CA 1
ATOM 1131 C C . ALA A 1 140 ? -10.518 -7.403 13.658 1.00 80.00 140 ALA A C 1
ATOM 1133 O O . ALA A 1 140 ? -11.091 -7.688 14.707 1.00 80.00 140 ALA A O 1
ATOM 1134 N N . ARG A 1 141 ? -10.320 -8.301 12.681 1.00 79.62 141 ARG A N 1
ATOM 1135 C CA . ARG A 1 141 ? -10.848 -9.676 12.727 1.00 79.62 141 ARG A CA 1
ATOM 1136 C C . ARG A 1 141 ? -10.348 -10.472 13.935 1.00 79.62 141 ARG A C 1
ATOM 1138 O O . ARG A 1 141 ? -11.094 -11.239 14.535 1.00 79.62 141 ARG A O 1
ATOM 1145 N N . LEU A 1 142 ? -9.079 -10.292 14.312 1.00 83.94 142 LEU A N 1
ATOM 1146 C CA . LEU A 1 142 ? -8.516 -10.944 15.498 1.00 83.94 142 LEU A CA 1
ATOM 1147 C C . LEU A 1 142 ? -9.134 -10.406 16.797 1.00 83.94 142 LEU A C 1
ATOM 1149 O O . LEU A 1 142 ? -9.414 -11.183 17.705 1.00 83.94 142 LEU A O 1
ATOM 1153 N N . GLN A 1 143 ? -9.356 -9.092 16.893 1.00 82.25 143 GLN A N 1
ATOM 1154 C CA . GLN A 1 143 ? -9.998 -8.473 18.057 1.00 82.25 143 GLN A CA 1
ATOM 1155 C C . GLN A 1 143 ? -11.455 -8.921 18.215 1.00 82.25 143 GLN A C 1
ATOM 1157 O O . GLN A 1 143 ? -11.890 -9.175 19.337 1.00 82.25 143 GLN A O 1
ATOM 1162 N N . GLU A 1 144 ? -12.190 -9.052 17.112 1.00 85.38 144 GLU A N 1
ATOM 1163 C CA . GLU A 1 144 ? -13.557 -9.584 17.103 1.00 85.38 144 GLU A CA 1
ATOM 1164 C C . GLU A 1 144 ? -13.599 -11.028 17.611 1.00 85.38 144 GLU A C 1
ATOM 1166 O O . GLU A 1 144 ? -14.303 -11.301 18.580 1.00 85.38 144 GLU A O 1
ATOM 1171 N N . GLY A 1 145 ? -12.759 -11.919 17.072 1.00 83.00 145 GLY A N 1
ATOM 1172 C CA . GLY A 1 145 ? -12.704 -13.313 17.529 1.00 83.00 145 GLY A CA 1
ATOM 1173 C C . GLY A 1 145 ? -12.314 -13.458 19.007 1.00 83.00 145 GLY A C 1
ATOM 1174 O O . GLY A 1 145 ? -12.897 -14.260 19.737 1.00 83.00 145 GLY A O 1
ATOM 1175 N N . LEU A 1 146 ? -11.376 -12.636 19.493 1.00 88.50 146 LEU A N 1
ATOM 1176 C CA . LEU A 1 146 ? -11.015 -12.610 20.917 1.00 88.50 146 LEU A CA 1
ATOM 1177 C C . LEU A 1 146 ? -12.164 -12.095 21.797 1.00 88.50 146 LEU A C 1
ATOM 1179 O O . LEU A 1 146 ? -12.372 -12.609 22.900 1.00 88.50 146 LEU A O 1
ATOM 1183 N N . ARG A 1 147 ? -12.926 -11.098 21.327 1.00 88.31 147 ARG A N 1
ATOM 1184 C CA . ARG A 1 147 ? -14.115 -10.594 22.030 1.00 88.31 147 ARG A CA 1
ATOM 1185 C C . ARG A 1 147 ? -15.199 -11.657 22.110 1.00 88.31 147 ARG A C 1
ATOM 1187 O O . ARG A 1 147 ? -15.696 -11.892 23.209 1.00 88.31 147 ARG A O 1
ATOM 1194 N N . GLU A 1 148 ? -15.523 -12.319 21.005 1.00 90.00 148 GLU A N 1
ATOM 1195 C CA . GLU A 1 148 ? -16.506 -13.409 20.969 1.00 90.00 148 GLU A CA 1
ATOM 1196 C C . GLU A 1 148 ? -16.137 -14.525 21.949 1.00 90.00 148 GLU A C 1
ATOM 1198 O O . GLU A 1 148 ? -16.951 -14.916 22.788 1.00 90.00 148 GLU A O 1
ATOM 1203 N N . GLN A 1 149 ? -14.874 -14.962 21.932 1.00 89.25 149 GLN A N 1
ATOM 1204 C CA . GLN A 1 149 ? -14.375 -15.964 22.869 1.00 89.25 149 GLN A CA 1
ATOM 1205 C C . GLN A 1 149 ? -14.503 -15.491 24.328 1.00 89.25 149 GLN A C 1
ATOM 1207 O O . GLN A 1 149 ? -14.910 -16.264 25.196 1.00 89.25 149 GLN A O 1
ATOM 1212 N N . SER A 1 150 ? -14.204 -14.218 24.613 1.00 90.50 150 SER A N 1
ATOM 1213 C CA . SER A 1 150 ? -14.312 -13.659 25.968 1.00 90.50 150 SER A CA 1
ATOM 1214 C C . SER A 1 150 ? -15.753 -13.605 26.489 1.00 90.50 150 SER A C 1
ATOM 1216 O O . SER A 1 150 ? -15.985 -13.879 27.667 1.00 90.50 150 SER A O 1
ATOM 1218 N N . VAL A 1 151 ? -16.722 -13.290 25.621 1.00 92.31 151 VAL A N 1
ATOM 1219 C CA . VAL A 1 151 ? -18.155 -13.254 25.951 1.00 92.31 151 VAL A CA 1
ATOM 1220 C C . VAL A 1 151 ? -18.662 -14.665 26.226 1.00 92.31 151 VAL A C 1
ATOM 1222 O O . VAL A 1 151 ? -19.251 -14.898 27.280 1.00 92.31 151 VAL A O 1
ATOM 1225 N N . TYR A 1 152 ? -18.333 -15.618 25.352 1.00 90.62 152 TYR A N 1
ATOM 1226 C CA . TYR A 1 152 ? -18.701 -17.026 25.507 1.00 90.62 152 TYR A CA 1
ATOM 1227 C C . TYR A 1 152 ? -18.220 -17.619 26.839 1.00 90.62 152 TYR A C 1
ATOM 1229 O O . TYR A 1 152 ? -18.990 -18.237 27.575 1.00 90.62 152 TYR A O 1
ATOM 1237 N N . TYR A 1 153 ? -16.956 -17.381 27.207 1.00 89.56 153 TYR A N 1
ATOM 1238 C CA . TYR A 1 153 ? -16.433 -17.846 28.494 1.00 89.56 153 TYR A CA 1
ATOM 1239 C C . TYR A 1 153 ? -17.169 -17.219 29.685 1.00 89.56 153 TYR A C 1
ATOM 1241 O O . TYR A 1 153 ? -17.422 -17.904 30.675 1.00 89.56 153 TYR A O 1
ATOM 1249 N N . LYS A 1 154 ? -17.558 -15.944 29.583 1.00 93.06 154 LYS A N 1
ATOM 1250 C CA . LYS A 1 154 ? -18.314 -15.246 30.630 1.00 93.06 154 LYS A CA 1
ATOM 1251 C C . LYS A 1 154 ? -19.702 -15.859 30.838 1.00 93.06 154 LYS A C 1
ATOM 1253 O O . LYS A 1 154 ? -20.116 -16.035 31.982 1.00 93.06 154 LYS A O 1
ATOM 1258 N N . GLU A 1 155 ? -20.385 -16.227 29.754 1.00 92.81 155 GLU A N 1
ATOM 1259 C CA . GLU A 1 155 ? -21.695 -16.891 29.797 1.00 92.81 155 GLU A CA 1
ATOM 1260 C C . GLU A 1 155 ? -21.618 -18.293 30.420 1.00 92.81 155 GLU A C 1
ATOM 1262 O O . GLU A 1 155 ? -22.461 -18.654 31.248 1.00 92.81 155 GLU A O 1
ATOM 1267 N N . ILE A 1 156 ? -20.581 -19.073 30.089 1.00 93.31 156 ILE A N 1
ATOM 1268 C CA . ILE A 1 156 ? -20.364 -20.397 30.692 1.00 93.31 156 ILE A CA 1
ATOM 1269 C C . ILE A 1 156 ? -20.086 -20.276 32.186 1.00 93.31 156 ILE A C 1
ATOM 1271 O O . ILE A 1 156 ? -20.709 -20.986 32.974 1.00 93.31 156 ILE A O 1
ATOM 1275 N N . SER A 1 157 ? -19.192 -19.372 32.597 1.00 90.38 157 SER A N 1
ATOM 1276 C CA . SER A 1 157 ? -18.869 -19.189 34.015 1.00 90.38 157 SER A CA 1
ATOM 1277 C C . SER A 1 157 ? -20.098 -18.795 34.836 1.00 90.38 157 SER A C 1
ATOM 1279 O O . SER A 1 157 ? -20.331 -19.382 35.888 1.00 90.38 157 SER A O 1
ATOM 1281 N N . GLN A 1 158 ? -20.936 -17.884 34.327 1.00 90.69 158 GLN A N 1
ATOM 1282 C CA . GLN A 1 158 ? -22.195 -17.507 34.983 1.00 90.69 158 GLN A CA 1
ATOM 1283 C C . GLN A 1 158 ? -23.197 -18.664 35.048 1.00 90.69 158 GLN A C 1
ATOM 1285 O O . GLN A 1 158 ? -23.922 -18.814 36.032 1.00 90.69 158 GLN A O 1
ATOM 1290 N N . THR A 1 159 ? -23.252 -19.494 34.005 1.00 90.44 159 THR A N 1
ATOM 1291 C CA . THR A 1 159 ? -24.139 -20.661 33.962 1.00 90.44 159 THR A CA 1
ATOM 1292 C C . THR A 1 159 ? -23.718 -21.720 34.982 1.00 90.44 159 THR A C 1
ATOM 1294 O O . THR A 1 159 ? -24.569 -22.264 35.687 1.00 90.44 159 THR A O 1
ATOM 1297 N N . GLU A 1 160 ? -22.420 -21.996 35.094 1.00 89.75 160 GLU A N 1
ATOM 1298 C CA . GLU A 1 160 ? -21.864 -22.940 36.069 1.00 89.75 160 GLU A CA 1
ATOM 1299 C C . GLU A 1 160 ? -22.004 -22.430 37.513 1.00 89.75 160 GLU A C 1
ATOM 1301 O O . GLU A 1 160 ? -22.395 -23.191 38.403 1.00 89.75 160 GLU A O 1
ATOM 1306 N N . GLU A 1 161 ? -21.793 -21.132 37.747 1.00 89.69 161 GLU A N 1
ATOM 1307 C CA . GLU A 1 161 ? -22.010 -20.501 39.053 1.00 89.69 161 GLU A CA 1
ATOM 1308 C C . GLU A 1 161 ? -23.489 -20.578 39.469 1.00 89.69 161 GLU A C 1
ATOM 1310 O O . GLU A 1 161 ? -23.797 -21.066 40.556 1.00 89.69 161 GLU A O 1
ATOM 1315 N N . ASN A 1 162 ? -24.426 -20.241 38.573 1.00 87.25 162 ASN A N 1
ATOM 1316 C CA . ASN A 1 162 ? -25.867 -20.350 38.840 1.00 87.25 162 ASN A CA 1
ATOM 1317 C C . ASN A 1 162 ? -26.333 -21.793 39.095 1.00 87.25 162 ASN A C 1
ATOM 1319 O O . ASN A 1 162 ? -27.188 -22.020 39.958 1.00 87.25 162 ASN A O 1
ATOM 1323 N N . LYS A 1 163 ? -25.800 -22.781 38.360 1.00 86.12 163 LYS A N 1
ATOM 1324 C CA . LYS A 1 163 ? -26.080 -24.206 38.621 1.00 86.12 163 LYS A CA 1
ATOM 1325 C C . LYS A 1 163 ? -25.584 -24.615 40.006 1.00 86.12 163 LYS A C 1
ATOM 1327 O O . LYS A 1 163 ? -26.320 -25.282 40.730 1.00 86.12 163 LYS A O 1
ATOM 1332 N N . THR A 1 164 ? -24.382 -24.177 40.377 1.00 84.25 164 THR A N 1
ATOM 1333 C CA . THR A 1 164 ? -23.767 -24.460 41.681 1.00 84.25 164 THR A CA 1
ATOM 1334 C C . THR A 1 164 ? -24.545 -23.804 42.824 1.00 84.25 164 THR A C 1
ATOM 1336 O O . THR A 1 164 ? -24.860 -24.455 43.816 1.00 84.25 164 THR A O 1
ATOM 1339 N N . SER A 1 165 ? -24.955 -22.540 42.683 1.00 79.88 165 SER A N 1
ATOM 1340 C CA . SER A 1 165 ? -25.805 -21.878 43.679 1.00 79.88 165 SER A CA 1
ATOM 1341 C C . SER A 1 165 ? -27.167 -22.567 43.831 1.00 79.88 165 SER A C 1
ATOM 1343 O O . SER A 1 165 ? -27.656 -22.706 44.951 1.00 79.88 165 SER A O 1
ATOM 1345 N N . ARG A 1 166 ? -27.777 -23.048 42.735 1.00 78.62 166 ARG A N 1
ATOM 1346 C CA . ARG A 1 166 ? -29.043 -23.804 42.787 1.00 78.62 166 ARG A CA 1
ATOM 1347 C C . ARG A 1 166 ? -28.903 -25.168 43.457 1.00 78.62 166 ARG A C 1
ATOM 1349 O O . ARG A 1 166 ? -29.787 -25.537 44.226 1.00 78.62 166 ARG A O 1
ATOM 1356 N N . SER A 1 167 ? -27.836 -25.917 43.185 1.00 76.56 167 SER A N 1
ATOM 1357 C CA . SER A 1 167 ? -27.622 -27.222 43.822 1.00 76.56 167 SER A CA 1
ATOM 1358 C C . SER A 1 167 ? -27.358 -27.091 45.324 1.00 76.56 167 SER A C 1
ATOM 1360 O O . SER A 1 167 ? -27.907 -27.872 46.098 1.00 76.56 167 SER A O 1
ATOM 1362 N N . VAL A 1 168 ? -26.622 -26.060 45.756 1.00 76.94 168 VAL A N 1
ATOM 1363 C CA . VAL A 1 168 ? -26.429 -25.740 47.184 1.00 76.94 168 VAL A CA 1
ATOM 1364 C C . VAL A 1 168 ? -27.757 -25.385 47.870 1.00 76.94 168 VAL A C 1
ATOM 1366 O O . VAL A 1 168 ? -28.041 -25.888 48.955 1.00 76.94 168 VAL A O 1
ATOM 1369 N N . GLN A 1 169 ? -28.604 -24.568 47.232 1.00 71.94 169 GLN A N 1
ATOM 1370 C CA . GLN A 1 169 ? -29.927 -24.207 47.767 1.00 71.94 169 GLN A CA 1
ATOM 1371 C C . GLN A 1 169 ? -30.839 -25.436 47.931 1.00 71.94 169 GLN A C 1
ATOM 1373 O O . GLN A 1 169 ? -31.431 -25.626 48.989 1.00 71.94 169 GLN A O 1
ATOM 1378 N N . LEU A 1 170 ? -30.919 -26.302 46.915 1.00 72.81 170 LEU A N 1
ATOM 1379 C CA . LEU A 1 170 ? -31.734 -27.524 46.959 1.00 72.81 170 LEU A CA 1
ATOM 1380 C C . LEU A 1 170 ? -31.229 -28.538 47.998 1.00 72.81 170 LEU A C 1
ATOM 1382 O O . LEU A 1 170 ? -32.038 -29.196 48.649 1.00 72.81 170 LEU A O 1
ATOM 1386 N N . GLY A 1 171 ? -29.910 -28.647 48.181 1.00 69.88 171 GLY A N 1
ATOM 1387 C CA . GLY A 1 171 ? -29.311 -29.497 49.212 1.00 69.88 171 GLY A CA 1
ATOM 1388 C C . GLY A 1 171 ? -29.690 -29.062 50.630 1.00 69.88 171 GLY A C 1
ATOM 1389 O O . GLY A 1 171 ? -30.114 -29.898 51.423 1.00 69.88 171 GLY A O 1
ATOM 1390 N N . ASN A 1 172 ? -29.621 -27.758 50.924 1.00 66.62 172 ASN A N 1
ATOM 1391 C CA . ASN A 1 172 ? -29.986 -27.219 52.240 1.00 66.62 172 ASN A CA 1
ATOM 1392 C C . ASN A 1 172 ? -31.485 -27.360 52.557 1.00 66.62 172 ASN A C 1
ATOM 1394 O O . ASN A 1 172 ? -31.853 -27.566 53.714 1.00 66.62 172 ASN A O 1
ATOM 1398 N N . VAL A 1 173 ? -32.362 -27.261 51.552 1.00 66.06 173 VAL A N 1
ATOM 1399 C CA . VAL A 1 173 ? -33.812 -27.441 51.749 1.00 66.06 173 VAL A CA 1
ATOM 1400 C C . VAL A 1 173 ? -34.137 -28.872 52.184 1.00 66.06 173 VAL A C 1
ATOM 1402 O O . VAL A 1 173 ? -34.932 -29.054 53.101 1.00 66.06 173 VAL A O 1
ATOM 1405 N N . ASN A 1 174 ? -33.486 -29.881 51.602 1.00 59.41 174 ASN A N 1
ATOM 1406 C CA . ASN A 1 174 ? -33.763 -31.282 51.931 1.00 59.41 174 ASN A CA 1
ATOM 1407 C C . ASN A 1 174 ? -33.268 -31.695 53.328 1.00 59.41 174 ASN A C 1
ATOM 1409 O O . ASN A 1 174 ? -33.854 -32.585 53.926 1.00 59.41 174 ASN A O 1
ATOM 1413 N N . THR A 1 175 ? -32.241 -31.040 53.877 1.00 58.47 175 THR A N 1
ATOM 1414 C CA . THR A 1 175 ? -31.737 -31.305 55.240 1.00 58.47 175 THR A CA 1
ATOM 1415 C C . THR A 1 175 ? -32.506 -30.578 56.349 1.00 58.47 175 THR A C 1
ATOM 1417 O O . THR A 1 175 ? -32.189 -30.757 57.517 1.00 58.47 175 THR A O 1
ATOM 1420 N N . SER A 1 176 ? -33.473 -29.720 56.006 1.00 54.03 176 SER A N 1
ATOM 1421 C CA . SER A 1 176 ? -34.238 -28.902 56.968 1.00 54.03 176 SER A CA 1
ATOM 1422 C C . SER A 1 176 ? -35.606 -29.497 57.339 1.00 54.03 176 SER A C 1
ATOM 1424 O O . SER A 1 176 ? -36.357 -28.870 58.085 1.00 54.03 176 SER A O 1
ATOM 1426 N N . VAL A 1 177 ? -35.972 -30.640 56.750 1.00 55.34 177 VAL A N 1
ATOM 1427 C CA . VAL A 1 177 ? -37.312 -31.255 56.844 1.00 55.34 177 VAL A CA 1
ATOM 1428 C C . VAL A 1 177 ? -37.304 -32.550 57.683 1.00 55.34 177 VAL A C 1
ATOM 1430 O O . VAL A 1 177 ? -38.367 -33.119 57.920 1.00 55.34 177 VAL A O 1
ATOM 1433 N N . ASP A 1 178 ? -36.141 -32.952 58.204 1.00 45.06 178 ASP A N 1
ATOM 1434 C CA . ASP A 1 178 ? -35.958 -34.051 59.168 1.00 45.06 178 ASP A CA 1
ATOM 1435 C C . ASP A 1 178 ? -35.702 -33.508 60.586 1.00 45.06 178 ASP A C 1
ATOM 1437 O O . ASP A 1 178 ? -36.208 -34.118 61.559 1.00 45.06 178 ASP A O 1
#

InterPro domains:
  IPR007248 Mpv17/PMP22 [PF04117] (72-133)
  IPR007248 Mpv17/PMP22 [PTHR11266] (16-134)

Radius of gyration: 26.56 Å; chains: 1; bounding box: 59×48×84 Å